Protein AF-A0A7I9XXU3-F1 (afdb_monomer_lite)

Secondary structure (DSSP, 8-state):
---HHHHHHIIIIIHHHHHHHHHHHHHHHHHHHHHHHHHHHHHHHHHTTSS-----TTS-------S------

Sequence (73 aa):
MPNLTNRTLEDKVKRPFRERCRQQNAAFDDYRASHRPVVDAVRRLVHDGQLAAPTVAGGRLAVCQRAQRDLGE

Structure (mmCIF, N/CA/C/O backbone):
data_AF-A0A7I9XXU3-F1
#
_entry.id   AF-A0A7I9XXU3-F1
#
loop_
_atom_site.group_PDB
_atom_site.id
_atom_site.type_symbol
_atom_site.label_atom_id
_atom_site.label_alt_id
_atom_site.label_comp_id
_atom_site.label_asym_id
_atom_site.label_entity_id
_atom_site.label_seq_id
_atom_site.pdbx_PDB_ins_code
_atom_site.Cartn_x
_atom_site.Cartn_y
_atom_site.Cartn_z
_atom_site.occupancy
_atom_s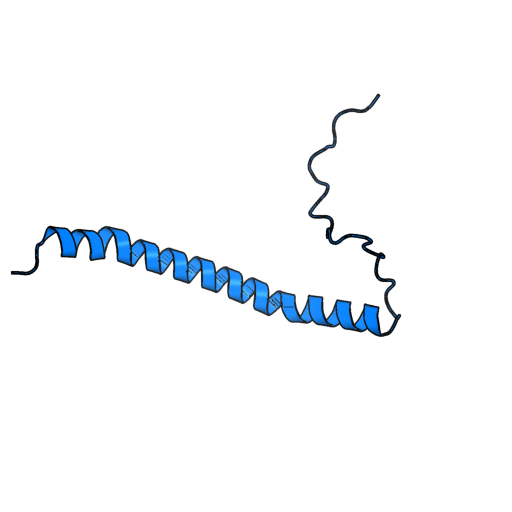ite.B_iso_or_equiv
_atom_site.auth_seq_id
_atom_site.auth_comp_id
_atom_site.auth_asym_id
_atom_site.auth_atom_id
_atom_site.pdbx_PDB_model_num
ATOM 1 N N . MET A 1 1 ? 12.965 -1.309 -45.342 1.00 49.59 1 MET A N 1
ATOM 2 C CA . MET A 1 1 ? 13.973 -1.756 -44.353 1.00 49.59 1 MET A CA 1
ATOM 3 C C . MET A 1 1 ? 13.684 -1.072 -43.022 1.00 49.59 1 MET A C 1
ATOM 5 O O . MET A 1 1 ? 13.626 0.153 -43.023 1.00 49.59 1 MET A O 1
ATOM 9 N N . PRO A 1 2 ? 13.415 -1.793 -41.917 1.00 55.44 2 PRO A N 1
ATOM 10 C CA . PRO A 1 2 ? 13.167 -1.147 -40.630 1.00 55.44 2 PRO A CA 1
ATOM 11 C C . PRO A 1 2 ? 14.445 -0.445 -40.149 1.00 55.44 2 PRO A C 1
ATOM 13 O O . PRO A 1 2 ? 15.518 -1.042 -40.112 1.00 55.44 2 PRO A O 1
ATOM 16 N N . ASN A 1 3 ? 14.316 0.845 -39.843 1.00 62.25 3 ASN A N 1
ATOM 17 C CA . ASN A 1 3 ? 15.425 1.755 -39.569 1.00 62.25 3 ASN A CA 1
ATOM 18 C C . ASN A 1 3 ? 16.221 1.289 -38.329 1.00 62.25 3 ASN A C 1
ATOM 20 O O . ASN A 1 3 ? 15.647 1.167 -37.243 1.00 62.25 3 ASN A O 1
ATOM 24 N N . LEU A 1 4 ? 17.519 0.994 -38.486 1.00 62.00 4 LEU A N 1
ATOM 25 C CA . LEU A 1 4 ? 18.389 0.424 -37.439 1.00 62.00 4 LEU A CA 1
ATOM 26 C C . LEU A 1 4 ? 18.388 1.253 -36.141 1.00 62.00 4 LEU A C 1
ATOM 28 O O . LEU A 1 4 ? 18.508 0.704 -35.044 1.00 62.00 4 LEU A O 1
ATOM 32 N N . THR A 1 5 ? 18.203 2.566 -36.254 1.00 70.56 5 THR A N 1
ATOM 33 C CA . THR A 1 5 ? 18.065 3.499 -35.126 1.00 70.56 5 THR A CA 1
ATOM 34 C C . THR A 1 5 ? 16.819 3.233 -34.288 1.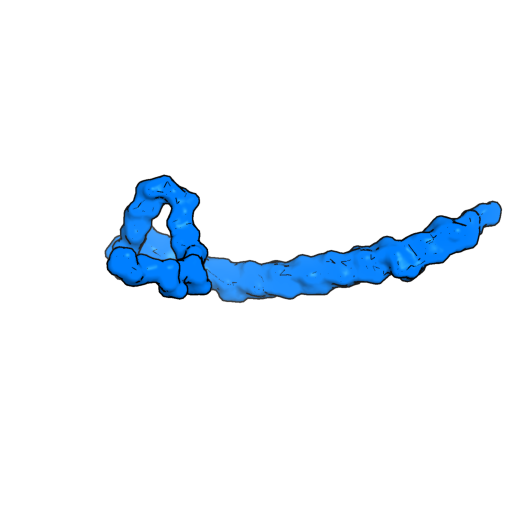00 70.56 5 THR A C 1
ATOM 36 O O . THR A 1 5 ? 16.908 3.234 -33.062 1.00 70.56 5 THR A O 1
ATOM 39 N N . ASN A 1 6 ? 15.679 2.912 -34.909 1.00 72.12 6 ASN A N 1
ATOM 40 C CA . ASN A 1 6 ? 14.457 2.566 -34.174 1.00 72.12 6 ASN A CA 1
ATOM 41 C C . ASN A 1 6 ? 14.615 1.248 -33.413 1.00 72.12 6 ASN A C 1
ATOM 43 O O . ASN A 1 6 ? 14.207 1.153 -32.259 1.00 72.12 6 ASN A O 1
ATOM 47 N N . ARG A 1 7 ? 15.272 0.254 -34.021 1.00 74.94 7 ARG A N 1
ATOM 48 C CA . ARG A 1 7 ? 15.550 -1.030 -33.360 1.00 74.94 7 ARG A CA 1
ATOM 49 C C . ARG A 1 7 ? 16.484 -0.853 -32.159 1.00 74.94 7 ARG A C 1
ATOM 51 O O . ARG A 1 7 ? 16.227 -1.386 -31.088 1.00 74.94 7 ARG A O 1
ATOM 58 N N . THR A 1 8 ? 17.503 -0.010 -32.313 1.00 79.31 8 THR A N 1
ATOM 59 C CA . THR A 1 8 ? 18.474 0.293 -31.252 1.00 79.31 8 THR A CA 1
ATOM 60 C C . THR A 1 8 ? 17.842 1.057 -30.082 1.00 79.31 8 THR A C 1
ATOM 62 O O . THR A 1 8 ? 18.152 0.765 -28.928 1.00 79.31 8 THR A O 1
ATOM 65 N N . LEU A 1 9 ? 16.933 2.001 -30.348 1.00 80.81 9 LEU A N 1
ATOM 66 C CA . LEU A 1 9 ? 16.181 2.718 -29.309 1.00 80.81 9 LEU A CA 1
ATOM 67 C C . LEU A 1 9 ? 15.213 1.800 -28.549 1.00 80.81 9 LEU A C 1
ATOM 69 O O . LEU A 1 9 ? 15.098 1.893 -27.324 1.00 80.81 9 LEU A O 1
ATOM 73 N N . GLU A 1 10 ? 14.532 0.898 -29.256 1.00 85.44 10 GLU A N 1
ATOM 74 C CA . GLU A 1 10 ? 13.667 -0.105 -28.629 1.00 85.44 10 GLU A CA 1
ATOM 75 C C . GLU A 1 10 ? 14.459 -1.034 -27.697 1.00 85.44 10 GLU A C 1
ATOM 77 O O . GLU A 1 10 ? 14.067 -1.228 -26.542 1.00 85.44 10 GLU A O 1
ATOM 82 N N . ASP A 1 11 ? 15.597 -1.551 -28.164 1.00 86.12 11 ASP A N 1
ATOM 83 C CA . ASP A 1 11 ? 16.389 -2.537 -27.425 1.00 86.12 11 ASP A CA 1
ATOM 84 C C . ASP A 1 11 ? 17.177 -1.927 -26.259 1.00 86.12 11 ASP A C 1
ATOM 86 O O . ASP A 1 11 ? 17.219 -2.513 -25.178 1.00 86.12 11 ASP A O 1
ATOM 90 N N . LYS A 1 12 ? 17.786 -0.748 -26.442 1.00 87.38 12 LYS A N 1
ATOM 91 C CA . LYS A 1 12 ? 18.677 -0.160 -25.427 1.00 87.38 12 LYS A CA 1
ATOM 92 C C . LYS A 1 12 ? 17.972 0.744 -24.425 1.00 87.38 12 LYS A C 1
ATOM 94 O O . LYS A 1 12 ? 18.489 0.938 -23.329 1.00 87.38 12 LYS A O 1
ATOM 99 N N . VAL A 1 13 ? 16.821 1.315 -24.783 1.00 84.81 13 VAL A N 1
ATOM 100 C CA . VAL A 1 13 ? 16.164 2.336 -23.952 1.00 84.81 13 VAL A CA 1
ATOM 101 C C . VAL A 1 13 ? 14.797 1.864 -23.484 1.00 84.81 13 VAL A C 1
ATOM 103 O O . VAL A 1 13 ? 14.560 1.756 -22.280 1.00 84.81 1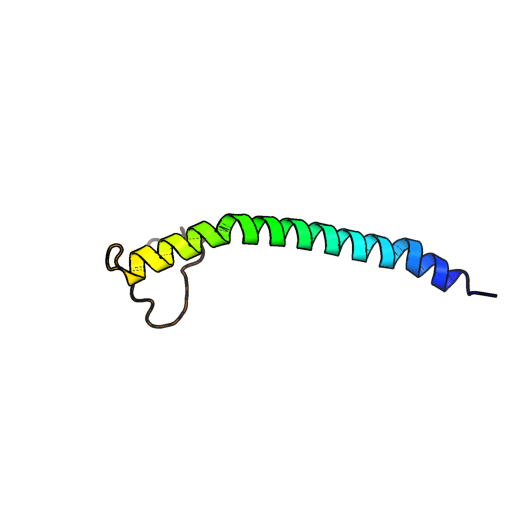3 VAL A O 1
ATOM 106 N N . LYS A 1 14 ? 13.896 1.541 -24.415 1.00 88.19 14 LYS A N 1
ATOM 107 C CA . LYS A 1 14 ? 12.491 1.284 -24.070 1.00 88.19 14 LYS A CA 1
ATOM 108 C C . LYS A 1 14 ? 12.294 -0.038 -23.337 1.00 88.19 14 LYS A C 1
ATOM 110 O O . LYS A 1 14 ? 11.584 -0.051 -22.333 1.00 88.19 14 LYS A O 1
ATOM 115 N N . ARG A 1 15 ? 12.922 -1.133 -23.782 1.00 89.31 15 ARG A N 1
ATOM 116 C CA . ARG A 1 15 ? 12.831 -2.428 -23.079 1.00 89.31 15 ARG A CA 1
ATOM 117 C C . ARG A 1 15 ? 13.384 -2.368 -21.651 1.00 89.31 15 ARG A C 1
ATOM 119 O O . ARG A 1 15 ? 12.627 -2.705 -20.744 1.00 89.31 15 ARG A O 1
ATOM 126 N N . PRO A 1 16 ? 14.619 -1.888 -21.406 1.00 92.25 16 PRO A N 1
ATOM 127 C CA . PRO A 1 16 ? 15.151 -1.791 -20.047 1.00 92.25 16 PRO A CA 1
ATOM 128 C C . PRO A 1 16 ? 14.346 -0.843 -19.156 1.00 92.25 16 PRO A C 1
ATOM 130 O O . PRO A 1 16 ? 14.180 -1.097 -17.967 1.00 92.25 16 PRO A O 1
ATOM 133 N N . PHE A 1 17 ? 13.816 0.250 -19.713 1.00 91.12 17 PHE A N 1
ATOM 134 C CA . PHE A 1 17 ? 12.935 1.149 -18.970 1.00 91.12 17 PHE A CA 1
ATOM 135 C C . PHE A 1 17 ? 11.636 0.457 -18.544 1.00 91.12 17 PHE A C 1
ATOM 137 O O . PHE A 1 17 ? 11.301 0.486 -17.364 1.00 91.12 17 PHE A O 1
ATOM 144 N N . ARG A 1 18 ? 10.945 -0.225 -19.468 1.00 92.38 18 ARG A N 1
ATOM 145 C CA . ARG A 1 18 ? 9.717 -0.976 -19.155 1.00 92.38 18 ARG A CA 1
ATOM 146 C C . ARG A 1 18 ? 9.958 -2.065 -18.118 1.00 92.38 18 ARG A C 1
ATOM 148 O O . ARG A 1 18 ? 9.127 -2.240 -17.235 1.00 92.38 18 ARG A O 1
ATOM 155 N N . GLU A 1 19 ? 11.086 -2.760 -18.211 1.00 93.31 19 GLU A N 1
ATOM 156 C CA . GLU A 1 19 ? 11.444 -3.804 -17.253 1.00 93.31 19 GLU A CA 1
ATOM 157 C C . GLU A 1 19 ? 11.699 -3.221 -15.856 1.00 93.31 19 GLU A C 1
ATOM 159 O O . GLU A 1 19 ? 11.145 -3.715 -14.878 1.00 93.31 19 GLU A O 1
ATOM 164 N N . ARG A 1 20 ? 12.416 -2.094 -15.753 1.00 91.75 20 ARG A N 1
ATOM 165 C CA . ARG A 1 20 ? 12.585 -1.385 -14.472 1.00 91.75 20 ARG A CA 1
ATOM 166 C C . ARG A 1 20 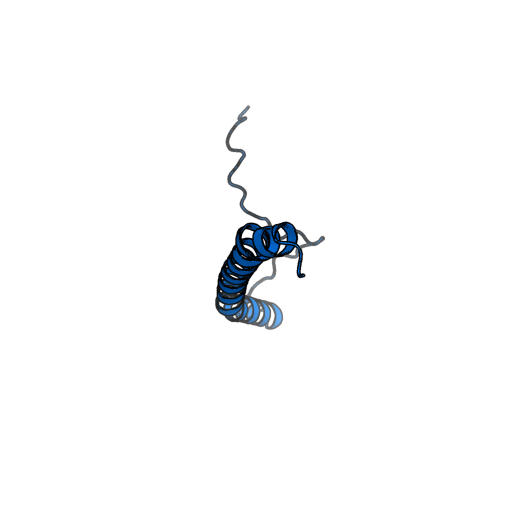? 11.257 -0.903 -13.888 1.00 91.75 20 ARG A C 1
ATOM 168 O O . ARG A 1 20 ? 11.022 -1.090 -12.699 1.00 91.75 20 ARG A O 1
ATOM 175 N N . CYS A 1 21 ? 10.373 -0.329 -14.706 1.00 92.62 21 CYS A N 1
ATOM 176 C CA . CYS A 1 21 ? 9.041 0.077 -14.250 1.00 92.62 21 CYS A CA 1
ATOM 177 C C . CYS A 1 21 ? 8.217 -1.122 -13.771 1.00 92.62 21 CYS A C 1
ATOM 179 O O . CYS A 1 21 ? 7.553 -1.032 -12.744 1.00 92.62 21 CYS A O 1
ATOM 181 N N . ARG A 1 22 ? 8.279 -2.258 -14.478 1.00 93.38 22 ARG A N 1
ATOM 182 C CA . ARG A 1 22 ? 7.595 -3.488 -14.066 1.00 93.38 22 ARG A CA 1
ATOM 183 C C . ARG A 1 22 ? 8.105 -3.977 -12.712 1.00 93.38 22 ARG A C 1
ATOM 185 O O . ARG A 1 22 ? 7.289 -4.288 -11.855 1.00 93.38 22 ARG A O 1
ATOM 192 N N . GLN A 1 23 ? 9.420 -4.010 -12.511 1.00 90.94 23 GLN A N 1
ATOM 193 C CA . GLN A 1 23 ? 10.024 -4.450 -11.250 1.00 90.94 23 GLN A CA 1
ATOM 194 C C . GLN A 1 23 ? 9.664 -3.523 -10.082 1.00 90.94 23 GLN A C 1
ATOM 196 O O . GLN A 1 23 ? 9.308 -4.002 -9.009 1.00 90.94 23 GLN A O 1
ATOM 201 N N . GLN A 1 24 ? 9.692 -2.203 -10.293 1.00 86.75 24 GLN A N 1
ATOM 202 C CA . GLN A 1 24 ? 9.280 -1.239 -9.268 1.00 86.75 24 GLN A CA 1
ATOM 203 C C . GLN A 1 24 ? 7.793 -1.357 -8.923 1.00 86.75 24 GLN A C 1
ATOM 205 O O . GLN A 1 24 ? 7.441 -1.349 -7.746 1.00 86.75 24 GLN A O 1
ATOM 210 N N . ASN A 1 25 ? 6.930 -1.508 -9.931 1.00 91.56 25 ASN A N 1
ATOM 211 C CA . ASN A 1 25 ? 5.497 -1.677 -9.708 1.00 91.56 25 ASN A CA 1
ATOM 212 C C . ASN A 1 25 ? 5.196 -2.986 -8.976 1.00 91.56 25 ASN A C 1
ATOM 214 O O . ASN A 1 25 ? 4.418 -2.964 -8.035 1.00 91.56 25 ASN A O 1
ATOM 218 N N . ALA A 1 26 ? 5.860 -4.089 -9.336 1.00 91.38 26 ALA A N 1
ATOM 219 C CA . ALA A 1 26 ? 5.698 -5.366 -8.644 1.00 91.38 26 ALA A CA 1
ATOM 220 C C . ALA A 1 26 ? 6.072 -5.256 -7.156 1.00 91.38 26 ALA A C 1
ATOM 222 O O . ALA A 1 26 ? 5.288 -5.640 -6.296 1.00 91.38 26 ALA A O 1
ATOM 223 N N . ALA A 1 27 ? 7.214 -4.636 -6.840 1.00 86.88 27 ALA A N 1
ATOM 224 C CA . ALA A 1 27 ? 7.625 -4.424 -5.452 1.00 86.88 27 ALA A CA 1
ATOM 225 C C . ALA A 1 27 ? 6.636 -3.536 -4.670 1.00 86.88 27 ALA A C 1
ATOM 227 O O . ALA A 1 27 ? 6.363 -3.784 -3.494 1.00 86.88 27 ALA A O 1
ATOM 228 N N . PHE A 1 28 ? 6.083 -2.504 -5.315 1.00 87.38 28 PHE A N 1
ATOM 229 C CA . PHE A 1 28 ? 5.072 -1.647 -4.698 1.00 87.38 28 PHE A CA 1
ATOM 230 C C . PHE A 1 28 ? 3.732 -2.368 -4.508 1.00 87.38 28 PHE A C 1
ATOM 232 O O . PHE A 1 28 ? 3.093 -2.205 -3.467 1.00 87.38 28 PHE A O 1
ATOM 239 N N . ASP A 1 29 ? 3.314 -3.178 -5.477 1.00 91.38 29 ASP A N 1
ATOM 240 C CA . ASP A 1 29 ? 2.088 -3.969 -5.407 1.00 91.38 29 ASP A CA 1
ATOM 241 C C . ASP A 1 29 ? 2.182 -5.038 -4.311 1.00 91.38 29 ASP A C 1
ATOM 243 O O . ASP A 1 29 ? 1.236 -5.181 -3.537 1.00 91.38 29 ASP A O 1
ATOM 247 N N . ASP A 1 30 ? 3.332 -5.696 -4.151 1.00 90.81 30 ASP A N 1
ATOM 248 C CA . ASP A 1 30 ? 3.591 -6.652 -3.065 1.00 90.81 30 ASP A CA 1
ATOM 249 C C . ASP A 1 30 ? 3.571 -5.971 -1.688 1.00 90.81 30 ASP A C 1
ATOM 251 O O . ASP A 1 30 ? 2.944 -6.451 -0.732 1.00 90.81 30 ASP A O 1
ATOM 255 N N . TYR A 1 31 ? 4.201 -4.796 -1.577 1.00 83.06 31 TYR A N 1
ATOM 256 C CA . TYR A 1 31 ? 4.122 -3.973 -0.372 1.00 83.06 31 TYR A CA 1
ATOM 257 C C . TYR A 1 31 ? 2.665 -3.603 -0.063 1.00 83.06 31 TYR A C 1
ATOM 259 O O . TYR A 1 31 ? 2.173 -3.811 1.047 1.00 83.06 31 TYR A O 1
ATOM 267 N N . ARG A 1 32 ? 1.922 -3.116 -1.057 1.00 85.62 32 ARG A N 1
ATOM 268 C CA . ARG A 1 32 ? 0.517 -2.73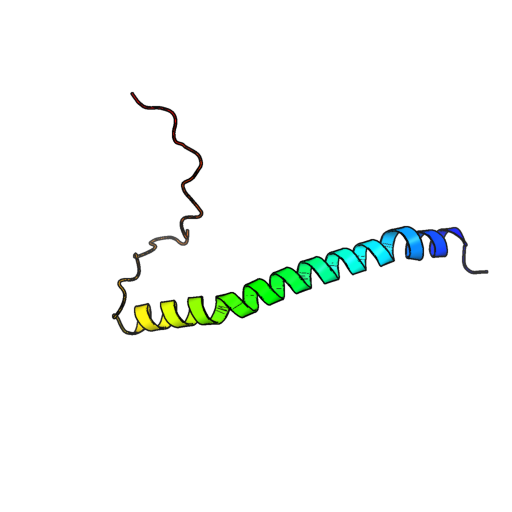9 -0.892 1.00 85.62 32 ARG A CA 1
ATOM 269 C C . ARG A 1 32 ? -0.354 -3.937 -0.510 1.00 85.62 32 ARG A C 1
ATOM 271 O O . ARG A 1 32 ? -1.220 -3.798 0.355 1.00 85.62 32 ARG A O 1
ATOM 278 N N . ALA A 1 33 ? -0.140 -5.094 -1.129 1.00 89.56 33 ALA A N 1
ATOM 279 C CA . ALA A 1 33 ? -0.887 -6.318 -0.867 1.00 89.56 33 ALA A CA 1
ATOM 280 C C . ALA A 1 33 ? -0.651 -6.834 0.557 1.00 89.56 33 ALA A C 1
ATOM 282 O O . ALA A 1 33 ? -1.610 -7.206 1.229 1.00 89.56 33 ALA A O 1
ATOM 283 N N . SER A 1 34 ? 0.590 -6.786 1.047 1.00 88.69 34 SER A N 1
ATOM 284 C CA . SER A 1 34 ? 0.933 -7.208 2.413 1.00 88.69 34 SER A CA 1
ATOM 285 C C . SER A 1 34 ? 0.421 -6.252 3.497 1.00 88.69 34 SER A C 1
ATOM 287 O O . SER A 1 34 ? 0.083 -6.693 4.593 1.00 88.69 34 SER A O 1
ATOM 289 N N . HIS A 1 35 ? 0.299 -4.954 3.200 1.00 85.81 35 HIS A N 1
ATOM 290 C CA . HIS A 1 35 ? -0.129 -3.946 4.180 1.00 85.81 35 HIS A CA 1
ATOM 291 C C . HIS A 1 35 ? -1.643 -3.711 4.199 1.00 85.81 35 HIS A C 1
ATOM 293 O O . HIS A 1 35 ? -2.189 -3.265 5.211 1.00 85.81 35 HIS A O 1
ATOM 299 N N . ARG A 1 36 ? -2.352 -4.030 3.109 1.00 88.12 36 ARG A N 1
ATOM 300 C CA . ARG A 1 36 ? -3.809 -3.865 3.018 1.00 88.12 36 ARG A CA 1
ATOM 301 C C . ARG A 1 36 ? -4.581 -4.594 4.134 1.00 88.12 36 ARG A C 1
ATOM 303 O O . ARG A 1 36 ? -5.435 -3.943 4.730 1.00 88.12 36 ARG A O 1
ATOM 310 N N . PRO A 1 37 ? -4.275 -5.856 4.498 1.00 88.44 37 PRO A N 1
ATOM 311 C CA . PRO A 1 37 ? -4.962 -6.544 5.591 1.00 88.44 37 PRO A CA 1
ATOM 312 C C . PRO A 1 37 ? -4.789 -5.848 6.942 1.00 88.44 37 PRO A C 1
ATOM 314 O O . PRO A 1 37 ? -5.738 -5.773 7.717 1.00 88.44 37 PRO A O 1
ATOM 317 N N . VAL A 1 38 ? -3.600 -5.299 7.210 1.00 87.38 38 VAL A N 1
ATOM 318 C CA . VAL A 1 38 ? -3.311 -4.565 8.452 1.00 87.38 38 VAL A CA 1
ATOM 319 C C . VAL A 1 38 ? -4.140 -3.284 8.511 1.00 87.38 38 VAL A C 1
ATOM 321 O O . VAL A 1 38 ? -4.788 -3.011 9.518 1.00 87.38 38 VAL A O 1
ATOM 324 N N . VAL A 1 39 ? -4.177 -2.522 7.415 1.00 85.88 39 VAL A N 1
ATOM 325 C CA . VAL A 1 39 ? -4.995 -1.302 7.320 1.00 85.88 39 VAL A CA 1
ATOM 326 C C . VAL A 1 39 ? -6.481 -1.622 7.476 1.00 85.88 39 VAL A C 1
ATOM 328 O O . VAL A 1 39 ? -7.186 -0.919 8.199 1.00 85.88 39 VAL A O 1
ATOM 331 N N . ASP A 1 40 ? -6.962 -2.685 6.832 1.00 87.38 40 ASP A N 1
ATOM 332 C CA . ASP A 1 40 ? -8.363 -3.097 6.917 1.00 87.38 40 ASP A CA 1
ATOM 333 C C . ASP A 1 40 ? -8.725 -3.591 8.330 1.00 87.38 40 ASP A C 1
ATOM 335 O O . ASP A 1 40 ? -9.802 -3.263 8.829 1.00 87.38 40 ASP A O 1
ATOM 339 N N . ALA A 1 41 ? -7.821 -4.294 9.020 1.00 85.56 41 ALA A N 1
ATOM 340 C CA . ALA A 1 41 ? -8.000 -4.686 10.418 1.00 85.56 41 ALA A CA 1
ATOM 341 C C . ALA A 1 41 ? -8.089 -3.467 11.350 1.00 85.56 41 ALA A C 1
ATOM 343 O O . ALA A 1 41 ? -9.022 -3.373 12.143 1.00 85.56 41 ALA A O 1
ATOM 344 N N . VAL A 1 42 ? -7.181 -2.495 11.213 1.00 82.56 42 VAL A N 1
ATOM 345 C CA . VAL A 1 42 ? -7.218 -1.252 12.006 1.00 82.56 42 VAL A CA 1
ATOM 346 C C . VAL A 1 42 ? -8.513 -0.479 11.755 1.00 82.56 42 VAL A C 1
ATOM 348 O O . VAL A 1 42 ? -9.137 -0.001 12.699 1.00 82.56 42 VAL A O 1
ATOM 351 N N . ARG A 1 43 ? -8.966 -0.392 10.497 1.00 82.94 43 ARG A N 1
ATOM 352 C CA . ARG A 1 43 ? -10.244 0.252 10.152 1.00 82.94 43 ARG A CA 1
ATOM 353 C C . ARG A 1 43 ? -11.438 -0.418 10.824 1.00 82.94 43 ARG A C 1
ATOM 355 O O . ARG A 1 43 ? -12.326 0.292 11.283 1.00 82.94 43 ARG A O 1
ATOM 362 N N . ARG A 1 44 ? -11.456 -1.753 10.896 1.00 85.62 44 ARG A N 1
ATOM 363 C CA . ARG A 1 44 ? -12.506 -2.501 11.606 1.00 85.62 44 ARG A CA 1
ATOM 364 C C . ARG A 1 44 ? -12.484 -2.211 13.101 1.00 85.62 44 ARG A C 1
ATOM 366 O O . ARG A 1 44 ? -13.509 -1.831 13.638 1.00 85.62 44 ARG A O 1
ATOM 373 N N . LEU A 1 45 ? -11.313 -2.264 13.737 1.00 81.12 45 LEU A N 1
ATOM 374 C CA . LEU A 1 45 ? -11.177 -1.947 15.166 1.00 81.12 45 LEU A CA 1
ATOM 375 C C . LEU A 1 45 ? -11.661 -0.530 15.502 1.00 81.12 45 LEU A C 1
ATOM 377 O O . LEU A 1 45 ? -12.296 -0.320 16.532 1.00 81.12 45 LEU A O 1
ATOM 381 N N . VAL A 1 46 ? -11.382 0.436 14.624 1.00 83.88 46 VAL A N 1
ATOM 382 C CA . VAL A 1 46 ? -11.897 1.803 14.751 1.00 83.88 46 VAL A CA 1
ATOM 383 C C . VAL A 1 46 ? -13.418 1.851 14.608 1.00 83.88 46 VAL A C 1
ATOM 385 O O . VAL A 1 46 ? -14.089 2.466 15.432 1.00 83.88 46 VAL A O 1
ATOM 388 N N . HIS A 1 47 ? -13.965 1.217 13.569 1.00 80.06 47 HIS A N 1
ATOM 389 C CA . HIS A 1 47 ? -15.407 1.187 13.321 1.00 80.06 47 HIS A CA 1
ATOM 390 C C . HIS A 1 47 ? -16.175 0.519 14.470 1.00 80.06 47 HIS A C 1
ATOM 392 O O . HIS A 1 47 ? -17.219 1.012 14.887 1.00 80.06 47 HIS A O 1
ATOM 398 N N . ASP A 1 48 ? -15.623 -0.561 15.019 1.00 86.50 48 ASP A N 1
ATOM 399 C CA . ASP A 1 48 ? -16.209 -1.322 16.122 1.00 86.50 48 ASP A CA 1
ATOM 400 C C . ASP A 1 48 ? -16.016 -0.623 17.483 1.00 86.50 48 ASP A C 1
ATOM 402 O O . ASP A 1 48 ? -16.389 -1.163 18.523 1.00 86.50 48 ASP A O 1
ATOM 406 N N . GLY A 1 49 ? -15.414 0.575 17.498 1.00 80.06 49 GLY A N 1
ATOM 407 C CA . GLY A 1 49 ? -15.185 1.376 18.702 1.00 80.06 49 GLY A CA 1
ATOM 408 C C . GLY A 1 49 ? -14.137 0.793 19.656 1.00 80.06 49 GLY A C 1
ATOM 409 O O . GLY A 1 49 ? -13.983 1.284 20.771 1.00 80.06 49 GLY A O 1
ATOM 410 N N . GLN A 1 50 ? -13.408 -0.241 19.229 1.00 80.69 50 GLN A N 1
ATOM 411 C CA . GLN A 1 50 ? -12.363 -0.912 20.011 1.00 80.69 50 GLN A CA 1
ATOM 412 C C . GLN A 1 50 ? -11.030 -0.159 19.978 1.00 80.69 50 GLN A C 1
ATOM 414 O O . GLN A 1 50 ? -10.154 -0.391 20.808 1.00 80.69 50 GLN A O 1
ATOM 419 N N . LEU A 1 51 ? -10.876 0.752 19.018 1.00 73.88 51 LEU A N 1
ATOM 420 C CA . LEU A 1 51 ? -9.750 1.663 18.917 1.00 73.88 51 LEU A CA 1
ATOM 421 C C . LEU A 1 51 ? -10.282 3.082 18.727 1.00 73.88 51 LEU A C 1
ATOM 423 O O . LEU A 1 51 ? -11.056 3.340 17.806 1.00 73.88 51 LEU A O 1
ATOM 427 N N . ALA A 1 52 ? -9.840 4.020 19.563 1.00 70.75 52 ALA A N 1
ATOM 428 C CA . ALA A 1 52 ? -10.121 5.427 19.325 1.00 70.75 52 ALA A CA 1
ATOM 429 C C . ALA A 1 52 ? -9.446 5.839 18.011 1.00 70.75 52 ALA A C 1
ATOM 431 O O . ALA A 1 52 ? -8.217 5.829 17.906 1.00 70.75 52 ALA A O 1
ATOM 432 N N . ALA A 1 53 ? -10.238 6.197 16.998 1.00 62.09 53 ALA A N 1
ATOM 433 C CA . ALA A 1 53 ? -9.685 6.910 15.861 1.00 62.09 53 ALA A CA 1
ATOM 434 C C . ALA A 1 53 ? -9.153 8.239 16.405 1.00 62.09 53 ALA A C 1
ATOM 436 O O . ALA A 1 53 ? -9.942 8.981 16.999 1.00 62.09 53 ALA A O 1
ATOM 437 N N . PRO A 1 54 ? -7.870 8.595 16.219 1.00 58.41 54 PRO A N 1
ATOM 438 C CA . PRO A 1 54 ? -7.519 9.996 16.335 1.00 58.41 54 PRO A CA 1
ATOM 439 C C . PRO A 1 54 ? -8.420 10.720 15.337 1.00 58.41 54 PRO A C 1
ATOM 441 O O . PRO A 1 54 ? -8.400 10.404 14.146 1.00 58.41 54 PRO A O 1
ATOM 444 N N . THR A 1 55 ? -9.280 11.610 15.829 1.00 51.00 55 THR A N 1
ATOM 445 C CA . THR A 1 55 ? -10.145 12.430 14.989 1.00 51.00 55 THR A CA 1
ATOM 446 C C . THR A 1 55 ? -9.225 13.278 14.126 1.00 51.00 55 THR A C 1
ATOM 448 O O . THR A 1 55 ? -8.775 14.345 14.536 1.00 51.00 55 THR A O 1
ATOM 451 N N . VAL A 1 56 ? -8.869 12.782 12.940 1.00 48.56 56 VAL A N 1
ATOM 452 C CA . VAL A 1 56 ? -8.130 13.558 11.951 1.00 48.56 56 VAL A CA 1
ATOM 453 C C . VAL A 1 56 ? -9.142 14.531 11.362 1.00 48.56 56 VAL A C 1
ATOM 455 O O . VAL A 1 56 ? -9.678 14.325 10.274 1.00 48.56 56 VAL A O 1
ATOM 458 N N . ALA A 1 57 ? -9.455 15.581 12.120 1.00 41.75 57 ALA A N 1
ATOM 459 C CA . ALA A 1 57 ? -10.053 16.785 11.584 1.00 41.75 57 ALA A CA 1
ATOM 460 C C . ALA A 1 57 ? -9.085 17.303 10.507 1.00 41.75 57 ALA A C 1
ATOM 462 O O . ALA A 1 57 ? -8.073 17.926 10.810 1.00 41.75 57 ALA A O 1
ATOM 463 N N . GLY A 1 58 ? -9.339 16.944 9.246 1.00 41.09 58 GLY A N 1
ATOM 464 C CA . GLY A 1 58 ? -8.565 17.419 8.099 1.00 41.09 58 GLY A CA 1
ATOM 465 C C . GLY A 1 58 ? -7.377 16.551 7.667 1.00 41.09 58 GLY A C 1
ATOM 466 O O . GLY A 1 58 ? -6.268 17.049 7.524 1.00 41.09 58 GLY A O 1
ATOM 467 N N . GLY A 1 59 ? -7.597 15.262 7.391 1.00 38.59 59 GLY A N 1
ATOM 468 C CA . GLY A 1 59 ? -6.939 14.579 6.264 1.00 38.59 59 GLY A CA 1
ATOM 469 C C . GLY A 1 59 ? -5.404 14.603 6.143 1.00 38.59 59 GLY A C 1
ATOM 470 O O . GLY A 1 59 ? -4.900 14.604 5.022 1.00 38.59 59 GLY A O 1
ATOM 471 N N . ARG A 1 60 ? -4.637 14.573 7.237 1.00 41.84 60 ARG A N 1
ATOM 472 C CA . ARG A 1 60 ? -3.182 14.346 7.183 1.00 41.84 60 ARG A CA 1
ATOM 473 C C . ARG A 1 60 ? -2.763 13.299 8.207 1.00 41.84 60 ARG A C 1
ATOM 475 O O . ARG A 1 60 ? -2.545 13.601 9.374 1.00 41.84 60 ARG A O 1
ATOM 482 N N . LEU A 1 61 ? -2.634 12.055 7.749 1.00 42.88 61 LEU A N 1
ATOM 483 C CA . LEU A 1 61 ? -1.829 11.048 8.439 1.00 42.88 61 LEU A CA 1
ATOM 484 C C . LEU A 1 61 ? -0.420 11.627 8.610 1.00 42.88 61 LEU A C 1
ATOM 486 O O . LEU A 1 61 ? 0.237 11.959 7.624 1.00 42.88 61 LEU A O 1
ATOM 490 N N . ALA A 1 62 ? 0.002 11.804 9.861 1.00 43.75 62 ALA A N 1
ATOM 491 C CA . ALA A 1 62 ? 1.315 12.313 10.220 1.00 43.75 62 ALA A CA 1
ATOM 492 C C . ALA A 1 62 ? 2.397 11.342 9.723 1.00 43.75 62 ALA A C 1
ATOM 494 O O . ALA A 1 62 ? 2.721 10.347 10.369 1.00 43.75 62 ALA A O 1
ATOM 495 N N . VAL A 1 63 ? 2.940 11.622 8.540 1.00 41.09 63 VAL A N 1
ATOM 496 C CA . VAL A 1 63 ? 4.169 11.000 8.053 1.00 41.09 63 VAL A CA 1
ATOM 497 C C . VAL A 1 63 ? 5.304 11.494 8.948 1.00 41.09 63 VAL A C 1
ATOM 499 O O . VAL A 1 63 ? 5.557 12.691 9.018 1.00 41.09 63 VAL A O 1
ATOM 502 N N . CYS A 1 64 ? 5.928 10.554 9.659 1.00 38.12 64 CYS A N 1
ATOM 503 C CA . CYS A 1 64 ? 7.240 10.631 10.303 1.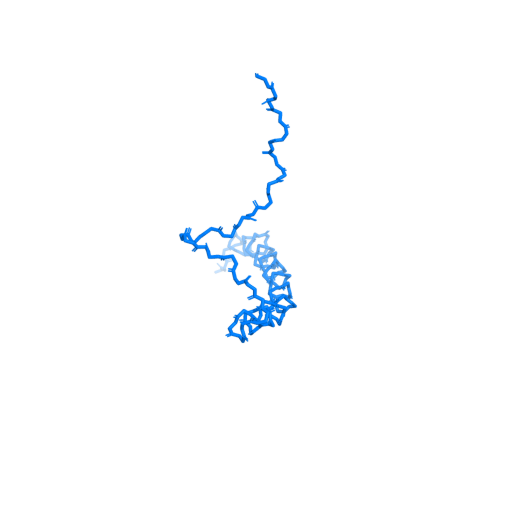00 38.12 64 CYS A CA 1
ATOM 504 C C . CYS A 1 64 ? 7.723 12.046 10.691 1.00 38.12 64 CYS A C 1
ATOM 506 O O . CYS A 1 64 ? 8.510 12.654 9.966 1.00 38.12 64 CYS A O 1
ATOM 508 N N . GLN A 1 65 ? 7.369 12.525 11.891 1.00 42.81 65 GLN A N 1
ATOM 509 C CA . GLN A 1 65 ? 8.162 13.547 12.592 1.00 42.81 65 GLN A CA 1
ATOM 510 C C . GLN A 1 65 ? 9.533 12.948 12.951 1.00 42.81 65 GLN A C 1
ATOM 512 O O . GLN A 1 65 ? 9.788 12.496 14.064 1.00 42.81 65 GLN A O 1
ATOM 517 N N . ARG A 1 66 ? 10.423 12.882 11.963 1.00 45.31 66 ARG A N 1
ATOM 518 C CA . ARG A 1 66 ? 11.839 12.560 12.146 1.00 45.31 66 ARG A CA 1
ATOM 519 C C . ARG A 1 66 ? 12.687 13.439 11.230 1.00 45.31 66 ARG A C 1
ATOM 521 O O . ARG A 1 66 ? 13.492 12.942 10.460 1.00 45.31 66 ARG A O 1
ATOM 528 N N . ALA A 1 67 ? 12.456 14.746 11.306 1.00 49.91 67 ALA A N 1
ATOM 529 C CA . ALA A 1 67 ? 13.348 15.796 10.818 1.00 49.91 67 ALA A CA 1
ATOM 530 C C . ALA A 1 67 ? 12.869 17.144 11.380 1.00 49.91 67 ALA A C 1
ATOM 532 O O . ALA A 1 67 ? 12.215 17.890 10.669 1.00 49.91 67 ALA A O 1
ATOM 533 N N . GLN A 1 68 ? 13.087 17.382 12.678 1.00 43.16 68 GLN A N 1
ATOM 534 C CA . GLN A 1 68 ? 13.233 18.709 13.312 1.00 43.16 68 GLN A CA 1
ATOM 535 C C . GLN A 1 68 ? 13.414 18.523 14.831 1.00 43.16 68 GLN A C 1
ATOM 537 O O . GLN A 1 68 ? 12.659 19.017 15.659 1.00 43.16 68 GLN A O 1
ATOM 542 N N . ARG A 1 69 ? 14.440 17.747 15.205 1.00 49.41 69 ARG A N 1
ATOM 543 C CA . ARG A 1 69 ? 15.265 18.126 16.354 1.00 49.41 69 ARG A CA 1
ATOM 544 C C . ARG A 1 69 ? 16.290 19.095 15.781 1.00 49.41 69 ARG A C 1
ATOM 546 O O . ARG A 1 69 ? 17.183 18.633 15.088 1.00 49.41 69 ARG A O 1
ATOM 553 N N . ASP A 1 70 ? 16.033 20.386 15.927 1.00 51.53 70 ASP A N 1
ATOM 554 C CA . ASP A 1 70 ? 17.019 21.421 16.260 1.00 51.53 70 ASP A CA 1
ATOM 555 C C . ASP A 1 70 ? 16.354 22.789 16.122 1.00 51.53 70 ASP A C 1
ATOM 557 O O . ASP A 1 70 ? 16.143 23.286 15.018 1.00 51.53 70 ASP A O 1
ATOM 561 N N . LEU A 1 71 ? 15.950 23.319 17.274 1.00 40.12 71 LEU A N 1
ATOM 562 C CA . LEU A 1 71 ? 16.055 24.714 17.709 1.00 40.12 71 LEU A CA 1
ATOM 563 C C . LEU A 1 71 ? 15.295 24.777 19.035 1.00 40.12 71 LEU A C 1
ATOM 565 O O . LEU A 1 71 ? 14.099 25.055 19.095 1.00 40.12 71 LEU A O 1
ATOM 569 N N . GLY A 1 72 ? 15.998 24.341 20.080 1.00 38.75 72 GLY A N 1
ATOM 570 C CA . GLY A 1 72 ? 15.665 24.731 21.437 1.00 38.75 72 GLY A CA 1
ATOM 571 C C . GLY A 1 72 ? 16.056 26.191 21.648 1.00 38.75 72 GLY A C 1
ATOM 572 O O . GLY A 1 72 ? 17.074 26.622 21.110 1.00 38.75 72 GLY A O 1
ATOM 573 N N . GLU A 1 73 ? 15.226 26.847 22.459 1.00 35.56 73 GLU A N 1
ATOM 574 C CA . GLU A 1 73 ? 15.345 28.197 23.040 1.00 35.56 73 GLU A CA 1
ATOM 575 C C . GLU A 1 73 ? 15.125 29.401 22.110 1.00 35.56 73 GLU A C 1
ATOM 577 O O . GLU A 1 73 ? 15.876 29.606 21.133 1.00 35.56 73 GLU A O 1
#

Organism: NCBI:txid84962

pLDDT: mean 72.35, std 19.44, range [35.56, 93.38]

Foldseek 3Di:
DPDVVVVCCCVPPVVVVVVVVVVVVVVVVVVCVVCVVVVVVVVVCCVVVVDPDPPPPDDDDDDDPPPDPDDDD

Radius of gyration: 23.04 Å; chains: 1; bounding box: 35×35×67 Å